Protein AF-A0A6N0HS48-F1 (afdb_monomer_lite)

Foldseek 3Di:
DDDQDPPDFFDPPPQDDVVLVVVCVVWPFPDWFWDQDLNAIEIETETPQQVVVLVVQPQAKEWEWEQEDAPDTAIDIDIDSDDDDDDWADRDRRYTYHYFHFYAPHNDPVVCSVPRDTPDTDDDPVSSLKDFRYWYWYWDQDPVGTDIATSDDDDRGPGHPTDTD

Secondary structure (DSSP, 8-state):
--------S--GGGTT-HHHHHHHHHS-EEEEEEEEETTEEEEEEEEHHHHHHHHH-SSPEEEEEEEEESSSEEEEEEEESS---S--EESSSSEEEEEEEEEES---HHHHHTT--EEEE--SHHHHH--EEEEEEEEEEETTEEEEEE-PPSSS----SEEE-

Radius of gyration: 16.37 Å; chains: 1; bounding box: 42×34×39 Å

pLDDT: mean 74.25, std 21.05, range [26.19, 96.75]

Structure (mmCIF, N/CA/C/O backbone):
data_AF-A0A6N0HS48-F1
#
_entry.id   AF-A0A6N0HS48-F1
#
loop_
_atom_site.group_PDB
_atom_site.id
_atom_site.type_symbol
_atom_site.label_atom_id
_atom_site.label_alt_id
_atom_site.label_comp_id
_atom_site.label_asym_id
_atom_site.label_entity_id
_atom_site.label_seq_id
_atom_site.pdbx_PDB_ins_code
_atom_site.Cartn_x
_atom_site.Cartn_y
_atom_site.Cartn_z
_atom_site.occupancy
_atom_site.B_iso_or_equiv
_atom_site.auth_seq_id
_atom_site.auth_comp_id
_atom_site.auth_asym_id
_atom_site.auth_atom_id
_atom_site.pdbx_PDB_model_num
ATOM 1 N N . MET A 1 1 ? -5.172 -22.698 -25.082 1.00 26.88 1 MET A N 1
ATOM 2 C CA . MET A 1 1 ? -5.187 -21.384 -25.763 1.00 26.88 1 MET A CA 1
ATOM 3 C C . MET A 1 1 ? -5.157 -20.319 -24.684 1.00 26.88 1 MET A C 1
ATOM 5 O O . MET A 1 1 ? -6.135 -20.176 -23.968 1.00 26.88 1 MET A O 1
ATOM 9 N N . ASN A 1 2 ? -3.995 -19.688 -24.505 1.00 26.19 2 ASN A N 1
ATOM 10 C CA . ASN A 1 2 ? -3.740 -18.672 -23.482 1.00 26.19 2 ASN A CA 1
ATOM 11 C C . ASN A 1 2 ? -4.296 -17.320 -23.938 1.00 26.19 2 ASN A C 1
ATOM 13 O O . ASN A 1 2 ? -3.931 -16.845 -25.011 1.00 26.19 2 ASN A O 1
ATOM 17 N N . LEU A 1 3 ? -5.144 -16.699 -23.120 1.00 30.48 3 LEU A N 1
ATOM 18 C CA . LEU A 1 3 ? -5.597 -15.322 -23.308 1.00 30.48 3 LEU A CA 1
ATOM 19 C C . LEU A 1 3 ? -4.866 -14.427 -22.303 1.00 30.48 3 LEU A C 1
ATOM 21 O O . LEU A 1 3 ? -5.285 -14.270 -21.162 1.00 30.48 3 LEU A O 1
ATOM 25 N N . TYR A 1 4 ? -3.751 -13.849 -22.751 1.00 29.62 4 TYR A N 1
ATOM 26 C CA . TYR A 1 4 ? -3.081 -12.741 -22.077 1.00 29.62 4 TYR A CA 1
ATOM 27 C C . TYR A 1 4 ? -3.858 -11.452 -22.368 1.00 29.62 4 TYR A C 1
ATOM 29 O O . TYR A 1 4 ? -3.947 -11.011 -23.516 1.00 29.62 4 TYR A O 1
ATOM 37 N N . LEU A 1 5 ? -4.436 -10.831 -21.340 1.00 37.19 5 LEU A N 1
ATOM 38 C CA . LEU A 1 5 ? -5.065 -9.518 -21.469 1.00 37.19 5 LEU A CA 1
ATOM 39 C C . LEU A 1 5 ? -3.990 -8.421 -21.490 1.00 37.19 5 LEU A C 1
ATOM 41 O O . LEU A 1 5 ? -3.590 -7.896 -20.453 1.00 37.19 5 LEU A O 1
ATOM 45 N N . HIS A 1 6 ? -3.581 -8.011 -22.692 1.00 37.38 6 HIS A N 1
ATOM 46 C CA . HIS A 1 6 ? -2.970 -6.701 -22.912 1.00 37.38 6 HIS A CA 1
ATOM 47 C C . HIS A 1 6 ? -4.003 -5.604 -22.615 1.00 37.38 6 HIS A C 1
ATOM 49 O O . HIS A 1 6 ? -4.817 -5.250 -23.467 1.00 37.38 6 HIS A O 1
ATOM 55 N N . ARG A 1 7 ? -3.975 -5.019 -21.414 1.00 36.06 7 ARG A N 1
ATOM 56 C CA . ARG A 1 7 ? -4.636 -3.730 -21.153 1.00 36.06 7 ARG A CA 1
ATOM 57 C C . ARG A 1 7 ? -3.590 -2.637 -21.052 1.00 36.06 7 ARG A C 1
ATOM 59 O O . ARG A 1 7 ? -3.073 -2.321 -19.987 1.00 36.06 7 ARG A O 1
ATOM 66 N N . GLY A 1 8 ? -3.283 -2.092 -22.225 1.00 29.05 8 GLY A N 1
ATOM 67 C CA . GLY A 1 8 ? -2.376 -0.975 -22.409 1.00 29.05 8 GLY A CA 1
ATOM 68 C C . GLY A 1 8 ? -2.749 0.251 -21.573 1.00 29.05 8 GLY A C 1
ATOM 69 O O . GLY A 1 8 ? -3.908 0.523 -21.256 1.00 29.05 8 GLY A O 1
ATOM 70 N N . TYR A 1 9 ? -1.693 0.998 -21.274 1.00 44.09 9 TYR A N 1
ATOM 71 C CA . TYR A 1 9 ? -1.590 2.230 -20.493 1.00 44.09 9 TYR A CA 1
ATOM 72 C C . TYR A 1 9 ? -2.407 3.415 -21.056 1.00 44.09 9 TYR A C 1
ATOM 74 O O . TYR A 1 9 ? -2.531 4.448 -20.412 1.00 44.09 9 TYR A O 1
ATOM 82 N N . PHE A 1 10 ? -3.043 3.253 -22.221 1.00 35.97 10 PHE A N 1
ATOM 83 C CA . PHE A 1 10 ? -3.924 4.246 -22.832 1.00 35.97 10 PHE A CA 1
ATOM 84 C C . PHE A 1 10 ? -5.278 3.611 -23.155 1.00 35.97 10 PHE A C 1
ATOM 86 O O . PHE A 1 10 ? -5.451 2.927 -24.158 1.00 35.97 10 PHE A O 1
ATOM 93 N N . SER A 1 11 ? -6.266 3.827 -22.292 1.00 33.75 11 SER A N 1
ATOM 94 C CA . SER A 1 11 ? -7.674 3.577 -22.615 1.00 33.75 11 SER A CA 1
ATOM 95 C C . SER A 1 11 ? -8.471 4.829 -22.274 1.00 33.75 11 SER A C 1
ATOM 97 O O . SER A 1 11 ? -8.990 4.976 -21.171 1.00 33.75 11 SER A O 1
ATOM 99 N N . PHE A 1 12 ? -8.568 5.734 -23.250 1.00 34.59 12 PHE A N 1
ATOM 100 C CA . PHE A 1 12 ? -9.375 6.961 -23.203 1.00 34.59 12 PHE A CA 1
ATOM 101 C C . PHE A 1 12 ? -10.900 6.709 -23.307 1.00 34.59 12 PHE A C 1
ATOM 103 O O . PHE A 1 12 ? -11.677 7.648 -23.423 1.00 34.59 12 PHE A O 1
ATOM 110 N N . GLY A 1 13 ? -11.363 5.455 -23.228 1.00 35.06 13 GLY A N 1
ATOM 111 C CA . GLY A 1 13 ? -12.763 5.075 -23.473 1.00 35.06 13 GLY A CA 1
ATOM 112 C C . GLY A 1 13 ? -13.729 5.120 -22.279 1.00 35.06 13 GLY A C 1
ATOM 113 O O . GLY A 1 13 ? -14.880 4.743 -22.445 1.00 35.06 13 GLY A O 1
ATOM 114 N N . ASN A 1 14 ? -13.312 5.544 -21.079 1.00 43.16 14 ASN A N 1
ATOM 115 C CA . ASN A 1 14 ? -14.136 5.423 -19.856 1.00 43.16 14 ASN A CA 1
ATOM 116 C C . ASN A 1 14 ? -14.539 6.764 -19.212 1.00 43.16 14 ASN A C 1
ATOM 118 O O . ASN A 1 14 ? -14.935 6.785 -18.047 1.00 43.16 14 ASN A O 1
ATOM 122 N N . LEU A 1 15 ? -14.445 7.881 -19.943 1.00 42.47 15 LEU A N 1
ATOM 123 C CA . LEU A 1 15 ? -14.692 9.231 -19.411 1.00 42.47 15 LEU A CA 1
ATOM 124 C C . LEU A 1 15 ? -16.127 9.430 -18.867 1.00 42.47 15 LEU A C 1
ATOM 126 O O . LEU A 1 15 ? -16.349 10.304 -18.037 1.00 42.47 15 LEU A O 1
ATOM 130 N N . LEU A 1 16 ? -17.086 8.600 -19.291 1.00 48.19 16 LEU A N 1
ATOM 131 C CA . LEU A 1 16 ? -18.499 8.662 -18.907 1.00 48.19 16 LEU A CA 1
ATOM 132 C C . LEU A 1 16 ? -19.044 7.262 -18.589 1.00 48.19 16 LEU A C 1
ATOM 134 O O . LEU A 1 16 ? -19.975 6.807 -19.245 1.00 48.19 16 LEU A O 1
ATOM 138 N N . ASN A 1 17 ? -18.457 6.532 -17.636 1.00 51.59 17 ASN A N 1
ATOM 139 C CA . ASN A 1 17 ? -19.016 5.238 -17.227 1.00 51.59 17 ASN A CA 1
ATOM 140 C C . ASN A 1 17 ? -19.929 5.394 -15.984 1.00 51.59 17 ASN A C 1
ATOM 142 O O . ASN A 1 17 ? -19.439 5.263 -14.857 1.00 51.59 17 ASN A O 1
ATOM 146 N N . PRO A 1 18 ? -21.244 5.678 -16.144 1.00 56.84 18 PRO A N 1
ATOM 147 C CA . PRO A 1 18 ? -22.185 5.887 -15.032 1.00 56.84 18 PRO A CA 1
ATOM 148 C C . PRO A 1 18 ? -22.288 4.672 -14.102 1.00 56.84 18 PRO A C 1
ATOM 150 O O . PRO A 1 18 ? -22.650 4.805 -12.933 1.00 56.84 18 PRO A O 1
ATOM 153 N N . LEU A 1 19 ? -21.904 3.492 -14.592 1.00 62.44 19 LEU A N 1
ATOM 154 C CA . LEU A 1 19 ? -21.922 2.247 -13.835 1.00 62.44 19 LEU A CA 1
ATOM 155 C C . LEU A 1 19 ? -20.961 2.265 -12.634 1.00 62.44 19 LEU A C 1
ATOM 157 O O . LEU A 1 19 ? -21.229 1.579 -11.653 1.00 62.44 19 LEU A O 1
ATOM 161 N N . TYR A 1 20 ? -19.888 3.069 -12.645 1.00 58.97 20 TYR A N 1
ATOM 162 C CA . TYR A 1 20 ? -18.991 3.182 -11.483 1.00 58.97 20 TYR A CA 1
ATOM 163 C C . TYR A 1 20 ? -19.613 3.977 -10.333 1.00 58.97 20 TYR A C 1
ATOM 165 O O . TYR A 1 20 ? -19.515 3.564 -9.180 1.00 58.97 20 TYR A O 1
ATOM 173 N N . GLY A 1 21 ? -20.261 5.109 -10.633 1.00 61.44 21 GLY A N 1
ATOM 174 C CA . GLY A 1 21 ? -20.958 5.893 -9.609 1.00 61.44 21 GLY A CA 1
ATOM 175 C C . GLY A 1 21 ? -22.026 5.049 -8.915 1.00 61.44 21 GLY A C 1
ATOM 176 O O . GLY A 1 21 ? -22.166 5.102 -7.696 1.00 61.44 21 GLY A O 1
ATOM 177 N N . ILE A 1 22 ? -22.694 4.190 -9.689 1.00 67.75 22 ILE A N 1
ATOM 178 C CA . ILE A 1 22 ? -23.650 3.206 -9.184 1.00 67.75 22 ILE A CA 1
ATOM 179 C C . ILE A 1 22 ? -22.942 2.116 -8.361 1.00 67.75 22 ILE A C 1
ATOM 181 O O . ILE A 1 22 ? -23.388 1.830 -7.257 1.00 67.75 22 ILE A O 1
ATOM 185 N N . ASP A 1 23 ? -21.824 1.540 -8.816 1.00 70.75 23 ASP A N 1
ATOM 186 C CA . ASP A 1 23 ? -21.084 0.516 -8.051 1.00 70.75 23 ASP A CA 1
ATOM 187 C C . ASP A 1 23 ? -20.567 1.056 -6.710 1.00 70.75 23 ASP A C 1
ATOM 189 O O . ASP A 1 23 ? -20.718 0.384 -5.694 1.00 70.75 23 ASP A O 1
ATOM 193 N N . LYS A 1 24 ? -20.029 2.283 -6.668 1.00 68.75 24 LYS A N 1
ATOM 194 C CA . LYS A 1 24 ? -19.562 2.917 -5.421 1.00 68.75 24 LYS A CA 1
ATOM 195 C C . LYS A 1 24 ? -20.721 3.306 -4.500 1.00 68.75 24 LYS A C 1
ATOM 197 O O . LYS A 1 24 ? -20.572 3.250 -3.281 1.00 68.75 24 LYS A O 1
ATOM 202 N N . LEU A 1 25 ? -21.884 3.640 -5.063 1.00 72.25 25 LEU A N 1
ATOM 203 C CA . LEU A 1 25 ? -23.115 3.842 -4.296 1.00 72.25 25 LEU A CA 1
ATOM 204 C C . LEU A 1 25 ? -23.633 2.524 -3.696 1.00 72.25 25 LEU A C 1
ATOM 206 O O . LEU A 1 25 ? -24.044 2.493 -2.539 1.00 72.25 25 LEU A O 1
ATOM 210 N N . LEU A 1 26 ? -23.588 1.429 -4.459 1.00 77.31 26 LEU A N 1
ATOM 211 C CA . LEU A 1 26 ? -24.012 0.099 -4.011 1.00 77.31 26 LEU A CA 1
ATOM 212 C C . LEU A 1 26 ? -23.007 -0.536 -3.035 1.00 77.31 26 LEU A C 1
ATOM 214 O O . LEU A 1 26 ? -23.398 -1.268 -2.124 1.00 77.31 26 LEU A O 1
ATOM 218 N N . ASN A 1 27 ? -21.717 -0.241 -3.198 1.00 79.31 27 ASN A N 1
ATOM 219 C CA . ASN A 1 27 ? -20.608 -0.820 -2.442 1.00 79.31 27 ASN A CA 1
ATOM 220 C C . ASN A 1 27 ? -19.710 0.280 -1.849 1.00 79.31 27 ASN A C 1
ATOM 222 O O . ASN A 1 27 ? -18.559 0.427 -2.262 1.00 79.31 27 ASN A O 1
ATOM 226 N N . PRO A 1 28 ? -20.207 1.053 -0.867 1.00 84.31 28 PRO A N 1
ATOM 227 C CA . PRO A 1 28 ? -19.410 2.097 -0.239 1.00 84.31 28 PRO A CA 1
ATOM 228 C C . PRO A 1 28 ? -18.268 1.506 0.598 1.00 84.31 28 PRO A C 1
ATOM 230 O O . PRO A 1 28 ? -18.371 0.392 1.130 1.00 84.31 28 PRO A O 1
ATOM 233 N N . ASN A 1 29 ? -17.210 2.298 0.782 1.00 83.25 29 ASN A N 1
ATOM 234 C CA . ASN A 1 29 ? -16.188 2.039 1.792 1.00 83.25 29 ASN A CA 1
ATOM 235 C C . ASN A 1 29 ? -16.842 2.176 3.172 1.00 83.25 29 ASN A C 1
ATOM 237 O O . ASN A 1 29 ? -17.216 3.271 3.589 1.00 83.25 29 ASN A O 1
ATOM 241 N N . ARG A 1 30 ? -17.061 1.048 3.852 1.00 89.88 30 ARG A N 1
ATOM 242 C CA . ARG A 1 30 ? -17.767 1.006 5.146 1.00 89.88 30 ARG A CA 1
ATOM 243 C C . ARG A 1 30 ? -16.809 1.024 6.323 1.00 89.88 30 ARG A C 1
ATOM 245 O O . ARG A 1 30 ? -17.188 1.439 7.414 1.00 89.88 30 ARG A O 1
ATOM 252 N N . TYR A 1 31 ? -15.590 0.563 6.090 1.00 93.94 31 TYR A N 1
ATOM 253 C CA . TYR A 1 31 ? -14.579 0.384 7.109 1.00 93.94 31 TYR A CA 1
ATOM 254 C C . TYR A 1 31 ? -13.396 1.295 6.823 1.00 93.94 31 TYR A C 1
ATOM 256 O O . TYR A 1 31 ? -13.088 1.588 5.665 1.00 93.94 31 TYR A O 1
ATOM 264 N N . ARG A 1 32 ? -12.760 1.759 7.898 1.00 95.31 32 ARG A N 1
ATOM 265 C CA . ARG A 1 32 ? -11.620 2.666 7.838 1.00 95.31 32 ARG A CA 1
ATOM 266 C C . ARG A 1 32 ? -10.655 2.410 8.981 1.00 95.31 32 ARG A C 1
ATOM 268 O O . ARG A 1 32 ? -11.079 2.104 10.094 1.00 95.31 32 ARG A O 1
ATOM 275 N N . ALA A 1 33 ? -9.380 2.623 8.715 1.00 96.25 33 ALA A N 1
ATOM 276 C CA . ALA A 1 33 ? -8.314 2.635 9.697 1.00 96.25 33 ALA A CA 1
ATOM 277 C C . ALA A 1 33 ? -7.295 3.714 9.328 1.00 96.25 33 ALA A C 1
ATOM 279 O O . ALA A 1 33 ? -7.184 4.118 8.172 1.00 96.25 33 ALA A O 1
ATOM 280 N N . ARG A 1 34 ? -6.539 4.176 10.320 1.00 96.62 34 ARG A N 1
ATOM 281 C CA . ARG A 1 34 ? -5.404 5.070 10.110 1.00 96.62 34 ARG A CA 1
ATOM 282 C C . ARG A 1 34 ? -4.213 4.513 10.862 1.00 96.62 34 ARG A C 1
ATOM 284 O O . ARG A 1 34 ? -4.311 4.279 12.064 1.00 96.62 34 ARG A O 1
ATOM 291 N N . ILE A 1 35 ? -3.100 4.341 10.160 1.00 96.75 35 ILE A N 1
ATOM 292 C CA . ILE A 1 35 ? -1.835 3.897 10.750 1.00 96.75 35 ILE A CA 1
ATOM 293 C C . ILE A 1 35 ? -0.726 4.911 10.470 1.00 96.75 35 ILE A C 1
ATOM 295 O O . ILE A 1 35 ? -0.877 5.791 9.621 1.00 96.75 35 ILE A O 1
ATOM 299 N N . VAL A 1 36 ? 0.401 4.772 11.167 1.00 96.12 36 VAL A N 1
ATOM 300 C CA . VAL A 1 36 ? 1.617 5.542 10.889 1.00 96.12 36 VAL A CA 1
ATOM 301 C C . VAL A 1 36 ? 2.593 4.661 10.119 1.00 96.12 36 VAL A C 1
ATOM 303 O O . VAL A 1 36 ? 3.154 3.721 10.670 1.00 96.12 36 VAL A O 1
ATOM 306 N N . LEU A 1 37 ? 2.822 4.988 8.851 1.00 91.44 37 LEU A N 1
ATOM 307 C CA . LEU A 1 37 ? 3.775 4.319 7.973 1.00 91.44 37 LEU A CA 1
ATOM 308 C C . LEU A 1 37 ? 4.905 5.297 7.639 1.00 91.44 37 LEU A C 1
ATOM 310 O O . LEU A 1 37 ? 4.653 6.397 7.148 1.00 91.44 37 LEU A O 1
ATOM 314 N N . ARG A 1 38 ? 6.158 4.916 7.928 1.00 90.12 38 ARG A N 1
ATOM 315 C CA . ARG A 1 38 ? 7.347 5.772 7.717 1.00 90.12 38 ARG A CA 1
ATOM 316 C C . ARG A 1 38 ? 7.166 7.182 8.313 1.00 90.12 38 ARG A C 1
ATOM 318 O O . ARG A 1 38 ? 7.374 8.197 7.652 1.00 90.12 38 ARG A O 1
ATOM 325 N N . GLY A 1 39 ? 6.685 7.240 9.558 1.00 91.31 39 GLY A N 1
ATOM 326 C CA . GLY A 1 39 ? 6.458 8.492 10.295 1.00 91.31 39 GLY A CA 1
ATOM 327 C C . GLY A 1 39 ? 5.291 9.348 9.787 1.00 91.31 39 GLY A C 1
ATOM 328 O O . GLY A 1 39 ? 5.217 10.525 10.124 1.00 91.31 39 GLY A O 1
ATOM 329 N N . SER A 1 40 ? 4.398 8.787 8.964 1.00 88.94 40 SER A N 1
ATOM 330 C CA . SER A 1 40 ? 3.373 9.547 8.241 1.00 88.94 40 SER A CA 1
ATOM 331 C C . SER A 1 40 ? 2.014 8.849 8.265 1.00 88.94 40 SER A C 1
ATOM 333 O O . SER A 1 40 ? 1.982 7.619 8.249 1.00 88.94 40 SER A O 1
ATOM 335 N N . PRO A 1 41 ? 0.890 9.586 8.304 1.00 92.75 41 PRO A N 1
ATOM 336 C CA . PRO A 1 41 ? -0.426 8.966 8.333 1.00 92.75 41 PRO A CA 1
ATOM 337 C C . PRO A 1 41 ? -0.760 8.311 6.988 1.00 92.75 41 PRO A C 1
ATOM 339 O O . PRO A 1 41 ? -0.650 8.941 5.937 1.00 92.75 41 PRO A O 1
ATOM 342 N N . LEU A 1 42 ? -1.221 7.064 7.049 1.00 92.25 42 LEU A N 1
ATOM 343 C CA . LEU A 1 42 ? -1.831 6.344 5.938 1.00 92.25 42 LEU A CA 1
ATOM 344 C C . LEU A 1 42 ? -3.304 6.089 6.268 1.00 92.25 42 LEU A C 1
ATOM 346 O O . LEU A 1 42 ? -3.609 5.380 7.229 1.00 92.25 42 LEU A O 1
ATOM 350 N N . ASP A 1 43 ? -4.197 6.662 5.461 1.00 91.50 43 ASP A N 1
ATOM 351 C CA . ASP A 1 43 ? -5.638 6.420 5.523 1.00 91.50 43 ASP A CA 1
ATOM 352 C C . ASP A 1 43 ? -6.003 5.163 4.739 1.00 91.50 43 ASP A C 1
ATOM 354 O O . ASP A 1 43 ? -5.740 5.069 3.544 1.00 91.50 43 ASP A O 1
ATOM 358 N N . ILE A 1 44 ? -6.628 4.196 5.395 1.00 93.00 44 ILE A N 1
ATOM 359 C CA . ILE A 1 44 ? -6.991 2.920 4.785 1.00 93.00 44 ILE A CA 1
ATOM 360 C C . ILE A 1 44 ? -8.501 2.782 4.842 1.00 93.00 44 ILE A C 1
ATOM 362 O O . ILE A 1 44 ? -9.091 2.886 5.913 1.00 93.00 44 ILE A O 1
ATOM 366 N N . GLU A 1 45 ? -9.124 2.532 3.700 1.00 91.38 45 GLU A N 1
ATOM 367 C CA . GLU A 1 45 ? -10.564 2.347 3.573 1.00 91.38 45 GLU A CA 1
ATOM 368 C C . GLU A 1 45 ? -10.865 1.066 2.803 1.00 91.38 45 GLU A C 1
ATOM 370 O O . GLU A 1 45 ? -10.149 0.719 1.864 1.00 91.38 45 GLU A O 1
ATOM 375 N N . TRP A 1 46 ? -11.932 0.362 3.177 1.00 90.69 46 TRP A N 1
ATOM 376 C CA . TRP A 1 46 ? -12.346 -0.820 2.430 1.00 90.69 46 TRP A CA 1
ATOM 377 C C . TRP A 1 46 ? -13.850 -1.069 2.433 1.00 90.69 46 TRP A C 1
ATOM 379 O O . TRP A 1 46 ? -14.608 -0.620 3.306 1.00 90.69 46 TRP A O 1
ATOM 389 N N . THR A 1 47 ? -14.303 -1.780 1.402 1.00 89.94 47 THR A N 1
ATOM 390 C CA . THR A 1 47 ? -15.718 -2.116 1.232 1.00 89.94 47 THR A CA 1
ATOM 391 C C . THR A 1 47 ? -16.135 -3.255 2.157 1.00 89.94 47 THR A C 1
ATOM 393 O O . THR A 1 47 ? -15.336 -4.091 2.583 1.00 89.94 47 THR A O 1
ATOM 396 N N . GLY A 1 48 ? -17.440 -3.359 2.423 1.00 90.69 48 GLY A N 1
ATOM 397 C CA . GLY A 1 48 ? -17.967 -4.501 3.177 1.00 90.69 48 GLY A CA 1
ATOM 398 C C . GLY A 1 48 ? -17.833 -5.845 2.456 1.00 90.69 48 GLY A C 1
ATOM 399 O O . GLY A 1 48 ? -17.953 -6.884 3.092 1.00 90.69 48 GLY A O 1
ATOM 400 N N . ARG A 1 49 ? -17.586 -5.861 1.140 1.00 88.44 49 ARG A N 1
ATOM 401 C CA . ARG A 1 49 ? -17.272 -7.105 0.420 1.00 88.44 49 ARG A CA 1
ATOM 402 C C . ARG A 1 49 ? -15.851 -7.562 0.724 1.00 88.44 49 ARG A C 1
ATOM 404 O O . ARG A 1 49 ? -15.670 -8.737 1.015 1.00 88.44 49 ARG A O 1
ATOM 411 N N . ALA A 1 50 ? -14.894 -6.635 0.726 1.00 88.81 50 ALA A N 1
ATOM 412 C CA . ALA A 1 50 ? -13.517 -6.931 1.100 1.00 88.81 50 ALA A CA 1
ATOM 413 C C . ALA A 1 50 ? -13.430 -7.458 2.540 1.00 88.81 50 ALA A C 1
ATOM 415 O O . ALA A 1 50 ? -12.803 -8.487 2.766 1.00 88.81 50 ALA A O 1
ATOM 416 N N . GLU A 1 51 ? -14.142 -6.830 3.483 1.00 92.25 51 GLU A N 1
ATOM 417 C CA . GLU A 1 51 ? -14.202 -7.295 4.880 1.00 92.25 51 GLU A CA 1
ATOM 418 C C . GLU A 1 51 ? -14.684 -8.749 4.994 1.00 92.25 51 GLU A C 1
ATOM 420 O O . GLU A 1 51 ? -14.079 -9.570 5.683 1.00 92.25 51 GLU A O 1
ATOM 425 N N . ARG A 1 52 ? -15.762 -9.102 4.283 1.00 91.31 52 ARG A N 1
ATOM 426 C CA . ARG A 1 52 ? -16.306 -10.467 4.318 1.00 91.31 52 ARG A CA 1
ATOM 427 C C . ARG A 1 52 ? -15.309 -11.504 3.822 1.00 91.31 52 ARG A C 1
ATOM 429 O O . ARG A 1 52 ? -15.260 -12.584 4.384 1.00 91.31 52 ARG A O 1
ATOM 436 N N . ILE A 1 53 ? -14.523 -11.195 2.795 1.00 90.12 53 ILE A N 1
ATOM 437 C CA . ILE A 1 53 ? -13.526 -12.151 2.309 1.00 90.12 53 ILE A CA 1
ATOM 438 C C . ILE A 1 53 ? -12.335 -12.218 3.259 1.00 90.12 53 ILE A C 1
ATOM 440 O O . ILE A 1 53 ? -11.936 -13.314 3.632 1.00 90.12 53 ILE A O 1
ATOM 444 N N . MET A 1 54 ? -11.824 -11.079 3.736 1.00 89.62 54 MET A N 1
ATOM 445 C CA . MET A 1 54 ? -10.710 -11.052 4.694 1.00 89.62 54 MET A CA 1
ATOM 446 C C . MET A 1 54 ? -11.031 -11.793 6.003 1.00 89.62 54 MET A C 1
ATOM 448 O O . MET A 1 54 ? -10.142 -12.369 6.618 1.00 89.62 54 MET A O 1
ATOM 452 N N . THR A 1 55 ? -12.300 -11.826 6.420 1.00 91.44 55 THR A N 1
ATOM 453 C CA . THR A 1 55 ? -12.742 -12.595 7.599 1.00 91.44 55 THR A CA 1
ATOM 454 C C . THR A 1 55 ? -12.864 -14.099 7.354 1.00 91.44 55 THR A C 1
ATOM 456 O O . THR A 1 55 ? -12.852 -14.855 8.322 1.00 91.44 55 THR A O 1
ATOM 459 N N . THR A 1 56 ? -12.955 -14.537 6.094 1.00 89.94 56 THR A N 1
ATOM 460 C CA . THR A 1 56 ? -12.968 -15.963 5.714 1.00 89.94 56 THR A CA 1
ATOM 461 C C . THR A 1 56 ? -11.580 -16.548 5.463 1.00 89.94 56 THR A C 1
ATOM 463 O O . THR A 1 56 ? -11.475 -17.753 5.267 1.00 89.94 56 THR A O 1
ATOM 466 N N . LEU A 1 57 ? -10.530 -15.721 5.443 1.00 88.06 57 LEU A N 1
ATOM 467 C CA . LEU A 1 57 ? -9.158 -16.195 5.274 1.00 88.06 57 LEU A CA 1
ATOM 468 C C . LEU A 1 57 ? -8.640 -16.809 6.579 1.00 88.06 57 LEU A C 1
ATOM 470 O O . LEU A 1 57 ? -8.820 -16.237 7.655 1.00 88.06 57 LEU A O 1
ATOM 474 N N . ASP A 1 58 ? -7.941 -17.938 6.464 1.00 88.00 58 ASP A N 1
ATOM 475 C CA . ASP A 1 58 ? -7.311 -18.618 7.605 1.00 88.00 58 ASP A CA 1
ATOM 476 C C . ASP A 1 58 ? -6.101 -17.849 8.156 1.00 88.00 58 ASP A C 1
ATOM 478 O O . ASP A 1 58 ? -5.718 -18.017 9.314 1.00 88.00 58 ASP A O 1
ATOM 482 N N . GLN A 1 59 ? -5.484 -17.007 7.322 1.00 88.19 59 GLN A N 1
ATOM 483 C CA . GLN A 1 59 ? -4.328 -16.189 7.671 1.00 88.19 59 GLN A CA 1
ATOM 484 C C . GLN A 1 59 ? -4.587 -14.718 7.335 1.00 88.19 59 GLN A C 1
ATOM 486 O O . GLN A 1 59 ? -5.284 -14.429 6.356 1.00 88.19 59 GLN A O 1
ATOM 491 N N . PRO A 1 60 ? -4.013 -13.776 8.109 1.00 91.25 60 PRO A N 1
ATOM 492 C CA . PRO A 1 60 ? -4.105 -12.361 7.787 1.00 91.25 60 PRO A CA 1
ATOM 493 C C . PRO A 1 60 ? -3.530 -12.057 6.400 1.00 91.25 60 PRO A C 1
ATOM 495 O O . PRO A 1 60 ? -2.434 -12.498 6.058 1.00 91.25 60 PRO A O 1
ATOM 498 N N . LEU A 1 61 ? -4.256 -11.264 5.617 1.00 93.06 61 LEU A N 1
ATOM 499 C CA . LEU A 1 61 ? -3.834 -10.835 4.286 1.00 93.06 61 LEU A CA 1
ATOM 500 C C . LEU A 1 61 ? -2.708 -9.797 4.394 1.00 93.06 61 LEU A C 1
ATOM 502 O O . LEU A 1 61 ? -2.797 -8.872 5.198 1.00 93.06 61 LEU A O 1
ATOM 506 N N . VAL A 1 62 ? -1.683 -9.877 3.549 1.00 94.06 62 VAL A N 1
ATOM 507 C CA . VAL A 1 62 ? -0.712 -8.783 3.404 1.00 94.06 62 VAL A CA 1
ATOM 508 C C . VAL A 1 62 ? -1.039 -7.985 2.152 1.00 94.06 62 VAL A C 1
ATOM 510 O O . VAL A 1 62 ? -1.060 -8.524 1.046 1.00 94.06 62 VAL A O 1
ATOM 513 N N . VAL A 1 63 ? -1.271 -6.685 2.323 1.00 93.06 63 VAL A N 1
ATOM 514 C CA . VAL A 1 63 ? -1.493 -5.742 1.223 1.00 93.06 63 VAL A CA 1
ATOM 515 C C . VAL A 1 63 ? -0.205 -4.960 0.981 1.00 93.06 63 VAL A C 1
ATOM 517 O O . VAL A 1 63 ? 0.128 -4.010 1.694 1.00 93.06 63 VAL A O 1
ATOM 520 N N . GLU A 1 64 ? 0.556 -5.381 -0.022 1.00 91.69 64 GLU A N 1
ATOM 521 C CA . GLU A 1 64 ? 1.819 -4.756 -0.395 1.00 91.69 64 GLU A CA 1
ATOM 522 C C . GLU A 1 64 ? 1.577 -3.632 -1.401 1.00 91.69 64 GLU A C 1
ATOM 524 O O . GLU A 1 64 ? 1.126 -3.868 -2.515 1.00 91.69 64 GLU A O 1
ATOM 529 N N . MET A 1 65 ? 1.928 -2.404 -1.035 1.00 91.44 65 MET A N 1
ATOM 530 C CA . MET A 1 65 ? 1.976 -1.255 -1.934 1.00 91.44 65 MET A CA 1
ATOM 531 C C . MET A 1 65 ? 3.398 -1.089 -2.464 1.00 91.44 65 MET A C 1
ATOM 533 O O . MET A 1 65 ? 4.314 -0.766 -1.704 1.00 91.44 65 MET A O 1
ATOM 537 N N . GLN A 1 66 ? 3.588 -1.242 -3.769 1.00 88.88 66 GLN A N 1
ATOM 538 C CA . GLN A 1 66 ? 4.880 -1.008 -4.399 1.00 88.88 66 GLN A CA 1
ATOM 539 C C . GLN A 1 66 ? 4.899 0.298 -5.183 1.00 88.88 66 GLN A C 1
ATOM 541 O O . GLN A 1 66 ? 4.014 0.572 -5.996 1.00 88.88 66 GLN A O 1
ATOM 546 N N . LEU A 1 67 ? 5.951 1.090 -4.981 1.00 88.56 67 LEU A N 1
ATOM 547 C CA . LEU A 1 67 ? 6.314 2.165 -5.897 1.00 88.56 67 LEU A CA 1
ATOM 548 C C . LEU A 1 67 ? 7.423 1.648 -6.813 1.00 88.56 67 LEU A C 1
ATOM 550 O O . LEU A 1 67 ? 8.590 1.606 -6.439 1.00 88.56 67 LEU A O 1
ATOM 554 N N . TYR A 1 68 ? 7.027 1.202 -7.994 1.00 85.94 68 TYR A N 1
ATOM 555 C CA . TYR A 1 68 ? 7.848 0.463 -8.936 1.00 85.94 68 TYR A CA 1
ATOM 556 C C . TYR A 1 68 ? 8.553 1.417 -9.910 1.00 85.94 68 TYR A C 1
ATOM 558 O O . TYR A 1 68 ? 7.944 1.983 -10.824 1.00 85.94 68 TYR A O 1
ATOM 566 N N . PHE A 1 69 ? 9.852 1.617 -9.699 1.00 85.38 69 PHE A N 1
ATOM 567 C CA . PHE A 1 69 ? 10.731 2.444 -10.517 1.00 85.38 69 PHE A CA 1
ATOM 568 C C . PHE A 1 69 ? 11.265 1.637 -11.692 1.00 85.38 69 PHE A C 1
ATOM 570 O O . PHE A 1 69 ? 12.211 0.858 -11.572 1.00 85.38 69 PHE A O 1
ATOM 577 N N . SER A 1 70 ? 10.650 1.874 -12.841 1.00 80.44 70 SER A N 1
ATOM 578 C CA . SER A 1 70 ? 11.116 1.383 -14.132 1.00 80.44 70 SER A CA 1
ATOM 579 C C . SER A 1 70 ? 11.412 2.568 -15.060 1.00 80.44 70 SER A C 1
ATOM 581 O O . SER A 1 70 ? 11.671 3.667 -14.571 1.00 80.44 70 SER A O 1
ATOM 583 N N . CYS A 1 71 ? 11.308 2.402 -16.384 1.00 81.19 71 CYS A N 1
ATOM 584 C CA . CYS A 1 71 ? 11.330 3.523 -17.339 1.00 81.19 71 CYS A CA 1
ATOM 585 C C . CYS A 1 71 ? 10.320 4.624 -16.997 1.00 81.19 71 CYS A C 1
ATOM 587 O O . CYS A 1 71 ? 10.542 5.798 -17.279 1.00 81.19 71 CYS A O 1
ATOM 589 N N . VAL A 1 72 ? 9.212 4.229 -16.373 1.00 80.44 72 VAL A N 1
ATOM 590 C CA . VAL A 1 72 ? 8.233 5.129 -15.773 1.00 80.44 72 VAL A CA 1
ATOM 591 C C . VAL A 1 72 ? 7.938 4.629 -14.363 1.00 80.44 72 VAL A C 1
ATOM 593 O O . VAL A 1 72 ? 7.953 3.420 -14.101 1.00 80.44 72 VAL A O 1
ATOM 596 N N . VAL A 1 73 ? 7.673 5.554 -13.444 1.00 82.38 73 VAL A N 1
ATOM 597 C CA . VAL A 1 73 ? 7.225 5.209 -12.095 1.00 82.38 73 VAL A CA 1
ATOM 598 C C . VAL A 1 73 ? 5.808 4.656 -12.178 1.00 82.38 73 VAL A C 1
ATOM 600 O O . VAL A 1 73 ? 4.890 5.338 -12.631 1.00 82.38 73 VAL A O 1
ATOM 603 N N . LYS A 1 74 ? 5.634 3.422 -11.717 1.00 82.69 74 LYS A N 1
ATOM 604 C CA . LYS A 1 74 ? 4.332 2.779 -11.576 1.00 82.69 74 LYS A CA 1
ATOM 605 C C . LYS A 1 74 ? 4.036 2.598 -10.105 1.00 82.69 74 LYS A C 1
ATOM 607 O O . LYS A 1 74 ? 4.916 2.311 -9.303 1.00 82.69 74 LYS A O 1
ATOM 612 N N . LYS A 1 75 ? 2.780 2.747 -9.740 1.00 82.25 75 LYS A N 1
ATOM 613 C CA . LYS A 1 75 ? 2.296 2.253 -8.459 1.00 82.25 75 LYS A CA 1
ATOM 614 C C . LYS A 1 75 ? 1.808 0.823 -8.717 1.00 82.25 75 LYS A C 1
ATOM 616 O O . LYS A 1 75 ? 1.307 0.569 -9.810 1.00 82.25 75 LYS A O 1
ATOM 621 N N . LEU A 1 76 ? 1.916 -0.086 -7.753 1.00 83.69 76 LEU A N 1
ATOM 622 C CA . LEU A 1 76 ? 1.352 -1.444 -7.795 1.00 83.69 76 LEU A CA 1
ATOM 623 C C . LEU A 1 76 ? 0.806 -1.816 -6.414 1.00 83.69 76 LEU A C 1
ATOM 625 O O . LEU A 1 76 ? 1.287 -1.304 -5.402 1.00 83.69 76 LEU A O 1
ATOM 629 N N . VAL A 1 77 ? -0.207 -2.681 -6.368 1.00 85.88 77 VAL A N 1
ATOM 630 C CA . VAL A 1 77 ? -0.639 -3.313 -5.117 1.00 85.88 77 VAL A CA 1
ATOM 631 C C . VAL A 1 77 ? -0.752 -4.811 -5.325 1.00 85.88 77 VAL A C 1
ATOM 633 O O . VAL A 1 77 ? -1.438 -5.248 -6.248 1.00 85.88 77 VAL A O 1
ATOM 636 N N . HIS A 1 78 ? -0.093 -5.566 -4.453 1.00 85.88 78 HIS A N 1
ATOM 637 C CA . HIS A 1 78 ? -0.115 -7.021 -4.419 1.00 85.88 78 HIS A CA 1
ATOM 638 C C . HIS A 1 78 ? -0.789 -7.502 -3.135 1.00 85.88 78 HIS A C 1
ATOM 640 O O . HIS A 1 78 ? -0.733 -6.842 -2.095 1.00 85.88 78 HIS A O 1
ATOM 646 N N . PHE A 1 79 ? -1.444 -8.654 -3.225 1.00 87.31 79 PHE A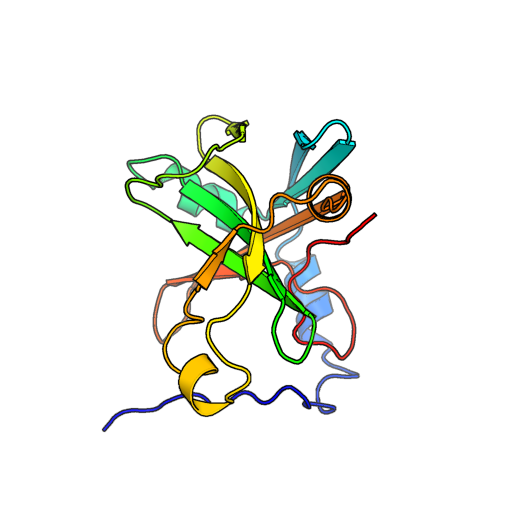 N 1
ATOM 647 C CA . PHE A 1 79 ? -2.160 -9.278 -2.120 1.00 87.31 79 PHE A CA 1
ATOM 648 C C . PHE A 1 79 ? -1.547 -10.647 -1.856 1.00 87.31 79 PHE A C 1
ATOM 650 O O . PHE A 1 79 ? -1.609 -11.522 -2.719 1.00 87.31 79 PHE A O 1
ATOM 657 N N . HIS A 1 80 ? -0.974 -10.834 -0.670 1.00 88.19 80 HIS A N 1
ATOM 658 C CA . HIS A 1 80 ? -0.291 -12.071 -0.293 1.00 88.19 80 HIS A CA 1
ATOM 659 C C . HIS A 1 80 ? -1.063 -12.782 0.815 1.00 88.19 80 HIS A C 1
ATOM 661 O O . HIS A 1 80 ? -1.405 -12.172 1.826 1.00 88.19 80 HIS A O 1
ATOM 667 N N . GLN A 1 81 ? -1.333 -14.072 0.618 1.00 86.12 81 GLN A N 1
ATOM 668 C CA . GLN A 1 81 ? -2.028 -14.945 1.582 1.00 86.12 81 GLN A CA 1
ATOM 669 C C . GLN A 1 81 ? -1.081 -15.946 2.266 1.00 86.12 81 GLN A C 1
ATOM 671 O O . GLN A 1 81 ? -1.519 -16.825 3.002 1.00 86.12 81 GLN A O 1
ATOM 676 N N . HIS A 1 82 ? 0.216 -15.841 1.987 1.00 82.69 82 HIS A N 1
ATOM 677 C CA . HIS A 1 82 ? 1.259 -16.728 2.490 1.00 82.69 82 HIS A CA 1
ATOM 678 C C . HIS A 1 82 ? 2.365 -15.912 3.161 1.00 82.69 82 HIS A C 1
ATOM 680 O O . HIS A 1 82 ? 2.257 -14.690 3.285 1.00 82.69 82 HIS A O 1
ATOM 686 N N . ALA A 1 83 ? 3.427 -16.599 3.592 1.00 80.56 83 ALA A N 1
ATOM 687 C CA . ALA A 1 83 ? 4.607 -15.968 4.165 1.00 80.56 83 ALA A CA 1
ATOM 688 C C . ALA A 1 83 ? 5.096 -14.807 3.283 1.00 80.56 83 ALA A C 1
ATOM 690 O O . ALA A 1 83 ? 5.219 -14.939 2.065 1.00 80.56 83 ALA A O 1
ATOM 691 N N . PHE A 1 84 ? 5.336 -13.667 3.925 1.00 90.50 84 PHE A N 1
ATOM 692 C CA . PHE A 1 84 ? 5.792 -12.442 3.292 1.00 90.50 84 PHE A CA 1
ATOM 693 C C . PHE A 1 84 ? 7.047 -11.963 4.018 1.00 90.50 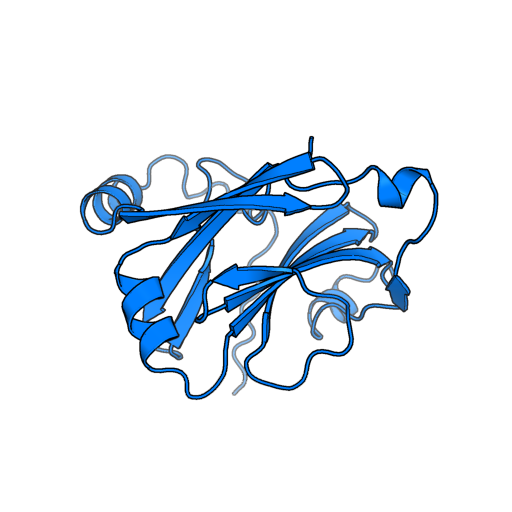84 PHE A C 1
ATOM 695 O O . PHE A 1 84 ? 7.008 -11.682 5.216 1.00 90.50 84 PHE A O 1
ATOM 702 N N . ASP A 1 85 ? 8.154 -11.871 3.286 1.00 90.56 85 ASP A N 1
ATOM 703 C CA . ASP A 1 85 ? 9.497 -11.743 3.868 1.00 90.56 85 ASP A CA 1
ATOM 704 C C . ASP A 1 85 ? 9.919 -10.295 4.170 1.00 90.56 85 ASP A C 1
ATOM 706 O O . ASP A 1 85 ? 11.068 -10.034 4.533 1.00 90.56 85 ASP A O 1
ATOM 710 N N . HIS A 1 86 ? 9.007 -9.328 4.033 1.00 91.06 86 HIS A N 1
ATOM 711 C CA . HIS A 1 86 ? 9.294 -7.919 4.298 1.00 91.06 86 HIS A CA 1
ATOM 712 C C . HIS A 1 86 ? 8.532 -7.388 5.517 1.00 91.06 86 HIS A C 1
ATOM 714 O O . HIS A 1 86 ? 7.465 -7.900 5.864 1.00 91.06 86 HIS A O 1
ATOM 720 N N . PRO A 1 87 ? 9.037 -6.319 6.164 1.00 92.62 87 PRO A N 1
ATOM 721 C CA . PRO A 1 87 ? 8.349 -5.698 7.286 1.00 92.62 87 PRO A CA 1
ATOM 722 C C . PRO A 1 87 ? 6.931 -5.257 6.915 1.00 92.62 87 PRO A C 1
ATOM 724 O O . PRO A 1 87 ? 6.721 -4.541 5.932 1.00 92.62 87 PRO A O 1
ATOM 727 N N . THR A 1 88 ? 5.968 -5.649 7.746 1.00 95.56 88 THR A N 1
ATOM 728 C CA . THR A 1 88 ? 4.566 -5.246 7.626 1.00 95.56 88 THR A CA 1
ATOM 729 C C . THR A 1 88 ? 4.137 -4.438 8.843 1.00 95.56 88 THR A C 1
ATOM 731 O O . THR A 1 88 ? 4.729 -4.527 9.920 1.00 95.56 88 THR A O 1
ATOM 734 N N . LEU A 1 89 ? 3.090 -3.636 8.673 1.00 96.00 89 LEU A N 1
ATOM 735 C CA . LEU A 1 89 ? 2.385 -2.976 9.763 1.00 96.00 89 LEU A CA 1
ATOM 736 C C . LEU A 1 89 ? 0.966 -3.525 9.833 1.00 96.00 89 LEU A C 1
ATOM 738 O O . LEU A 1 89 ? 0.221 -3.447 8.856 1.00 96.00 89 LEU A O 1
ATOM 742 N N . ALA A 1 90 ? 0.596 -4.078 10.986 1.00 96.62 90 ALA A N 1
ATOM 743 C CA . ALA A 1 90 ? -0.760 -4.551 11.221 1.00 96.62 90 ALA A CA 1
ATOM 744 C C . ALA A 1 90 ? -1.745 -3.376 11.149 1.00 96.62 90 ALA A C 1
ATOM 746 O O . ALA A 1 90 ? -1.543 -2.343 11.790 1.00 96.62 90 ALA A O 1
ATOM 747 N N . VAL A 1 91 ? -2.811 -3.545 10.367 1.00 96.06 91 VAL A N 1
ATOM 748 C CA . VAL A 1 91 ? -3.934 -2.598 10.337 1.00 96.06 91 VAL A CA 1
ATOM 749 C C . VAL A 1 91 ? -5.004 -3.053 11.317 1.00 96.06 91 VAL A C 1
ATOM 751 O O . VAL A 1 91 ? -5.559 -2.248 12.062 1.00 96.06 91 VAL A O 1
ATOM 754 N N . ASN A 1 92 ? -5.266 -4.359 11.329 1.00 94.44 92 ASN A N 1
ATOM 755 C CA . ASN A 1 92 ? -6.107 -5.060 12.287 1.00 94.44 92 ASN A CA 1
ATOM 756 C C . ASN A 1 92 ? -5.716 -6.553 12.304 1.00 94.44 92 ASN A C 1
ATOM 758 O O . ASN A 1 92 ? -4.697 -6.943 11.740 1.00 94.44 92 ASN A O 1
ATOM 762 N N . GLU A 1 93 ? -6.535 -7.397 12.931 1.00 93.12 93 GLU A N 1
ATOM 763 C CA . GLU A 1 93 ? -6.314 -8.850 13.003 1.00 93.12 93 GLU A CA 1
ATOM 764 C C . GLU A 1 93 ? -6.445 -9.573 11.649 1.00 93.12 93 GLU A C 1
ATOM 766 O O . GLU A 1 93 ? -6.043 -10.725 11.525 1.00 93.12 93 GLU A O 1
ATOM 771 N N . ARG A 1 94 ? -7.038 -8.929 10.637 1.00 92.56 94 ARG A N 1
ATOM 772 C CA . ARG A 1 94 ? -7.373 -9.528 9.335 1.00 92.56 94 ARG A CA 1
ATOM 773 C C . ARG A 1 94 ? -6.365 -9.211 8.250 1.00 92.56 94 ARG A C 1
ATOM 775 O O . ARG A 1 94 ? -6.257 -9.980 7.299 1.00 92.56 94 ARG A O 1
ATOM 782 N N . PHE A 1 95 ? -5.658 -8.091 8.359 1.00 94.94 95 PHE A N 1
ATOM 783 C CA . PHE A 1 95 ? -4.642 -7.743 7.382 1.00 94.94 95 PHE A CA 1
ATOM 784 C C . PHE A 1 95 ? -3.570 -6.796 7.917 1.00 94.94 95 PHE A C 1
ATOM 786 O O . PHE A 1 95 ? -3.765 -6.006 8.850 1.00 94.94 95 PHE A O 1
ATOM 793 N N . SER A 1 96 ? -2.424 -6.856 7.255 1.00 96.50 96 SER A N 1
ATOM 794 C CA . SER A 1 96 ? -1.311 -5.935 7.414 1.00 96.50 96 SER A CA 1
ATOM 795 C C . SER A 1 96 ? -0.979 -5.279 6.077 1.00 96.50 96 SER A C 1
ATOM 797 O O . SER A 1 96 ? -1.427 -5.706 5.011 1.00 96.50 96 SER A O 1
ATOM 799 N N . VAL A 1 97 ? -0.210 -4.198 6.130 1.00 95.44 97 VAL A N 1
ATOM 800 C CA . VAL A 1 97 ? 0.264 -3.494 4.938 1.00 95.44 97 VAL A CA 1
ATOM 801 C C . VAL A 1 97 ? 1.781 -3.461 4.892 1.00 95.44 97 VAL A C 1
ATOM 803 O O . VAL A 1 97 ? 2.444 -3.347 5.922 1.00 95.44 97 VAL A O 1
ATOM 806 N N . ALA A 1 98 ? 2.326 -3.490 3.682 1.00 94.75 98 ALA A N 1
ATOM 807 C CA . ALA A 1 98 ? 3.735 -3.230 3.412 1.00 94.75 98 ALA A CA 1
ATOM 808 C C . ALA A 1 98 ? 3.859 -2.112 2.379 1.00 94.75 98 ALA A C 1
ATOM 810 O O . ALA A 1 98 ? 3.006 -1.976 1.505 1.00 94.75 98 ALA A O 1
ATOM 811 N N . PHE A 1 99 ? 4.920 -1.309 2.460 1.00 93.38 99 PHE A N 1
ATOM 812 C CA . PHE A 1 99 ? 5.234 -0.329 1.423 1.00 93.38 99 PHE A CA 1
ATOM 813 C C . PHE A 1 99 ? 6.683 -0.445 0.979 1.00 93.38 99 PHE A C 1
ATOM 815 O O . PHE A 1 99 ? 7.602 -0.319 1.796 1.00 93.38 99 PHE A O 1
ATOM 822 N N . ARG A 1 100 ? 6.872 -0.650 -0.325 1.00 92.56 100 ARG A N 1
ATOM 823 C CA . ARG A 1 100 ? 8.173 -0.939 -0.921 1.00 92.56 100 ARG A CA 1
ATOM 824 C C . ARG A 1 100 ? 8.407 -0.119 -2.190 1.00 92.56 100 ARG A C 1
ATOM 826 O O . ARG A 1 100 ? 7.788 -0.377 -3.219 1.00 92.56 100 ARG A O 1
ATOM 833 N N . PRO A 1 101 ? 9.287 0.891 -2.161 1.00 91.69 101 PRO A N 1
ATOM 834 C CA . PRO A 1 101 ? 9.834 1.439 -3.389 1.00 91.69 101 PRO A CA 1
ATOM 835 C C . PRO A 1 101 ? 10.834 0.429 -3.962 1.00 91.69 101 PRO A C 1
ATOM 837 O O . PRO A 1 101 ? 11.798 0.068 -3.295 1.00 91.69 101 PRO A O 1
ATOM 840 N N . VAL A 1 102 ? 10.603 -0.034 -5.184 1.00 91.00 102 VAL A N 1
ATOM 841 C CA . VAL A 1 102 ? 11.370 -1.120 -5.810 1.00 91.00 102 VAL A CA 1
ATOM 842 C C . VAL A 1 102 ? 11.885 -0.691 -7.176 1.00 91.00 102 VAL A C 1
ATOM 844 O O . VAL A 1 102 ? 11.265 0.137 -7.838 1.00 91.00 102 VAL A O 1
ATOM 847 N N . GLN A 1 103 ? 13.019 -1.237 -7.603 1.00 88.12 103 GLN A N 1
ATOM 848 C CA . GLN A 1 103 ? 13.590 -1.006 -8.930 1.00 88.12 103 GLN A CA 1
ATOM 849 C C . GLN A 1 103 ? 13.406 -2.243 -9.814 1.00 88.12 103 GLN A C 1
ATOM 851 O O . GLN A 1 103 ? 13.570 -3.365 -9.333 1.00 88.12 103 GLN A O 1
ATOM 856 N N . SER A 1 104 ? 13.106 -2.044 -11.101 1.00 82.31 104 SER A N 1
ATOM 857 C CA . SER A 1 104 ? 13.050 -3.133 -12.085 1.00 82.31 104 SER A CA 1
ATOM 858 C C . SER A 1 104 ? 14.432 -3.539 -12.605 1.00 82.31 104 SER A C 1
ATOM 860 O O . SER A 1 104 ? 15.374 -2.744 -12.605 1.00 82.31 104 SER A O 1
ATOM 862 N N . THR A 1 105 ? 14.544 -4.784 -13.074 1.00 70.12 105 THR A N 1
ATOM 863 C CA . THR A 1 105 ? 15.743 -5.334 -13.737 1.00 70.12 105 THR A CA 1
ATOM 864 C C . THR A 1 105 ? 16.009 -4.669 -15.081 1.00 70.12 105 THR A C 1
ATOM 866 O O . THR A 1 105 ? 17.154 -4.369 -15.414 1.00 70.12 105 THR A O 1
ATOM 869 N N . ALA A 1 106 ? 14.943 -4.410 -15.837 1.00 66.75 106 ALA A N 1
ATOM 870 C CA . ALA A 1 106 ? 15.020 -3.811 -17.153 1.00 66.75 106 ALA A CA 1
ATOM 871 C C . ALA A 1 106 ? 13.847 -2.869 -17.427 1.00 66.75 106 ALA A C 1
ATOM 873 O O . ALA A 1 106 ? 12.816 -2.841 -16.749 1.00 66.75 106 ALA A O 1
ATOM 874 N N . CYS A 1 107 ? 14.040 -2.088 -18.480 1.00 66.25 107 CYS A N 1
ATOM 875 C CA . CYS A 1 107 ? 13.090 -1.162 -19.071 1.00 66.25 107 CYS A CA 1
ATOM 876 C C . CYS A 1 107 ? 12.343 -1.812 -20.252 1.00 66.25 107 CYS A C 1
ATOM 878 O O . CYS A 1 107 ? 12.119 -1.170 -21.275 1.00 66.2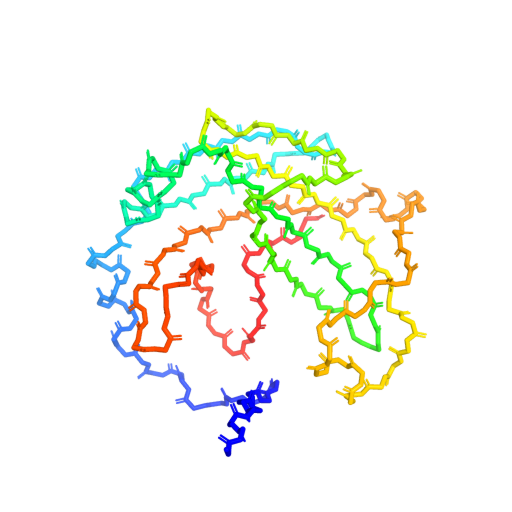5 107 CYS A O 1
ATOM 880 N N . ASN A 1 108 ? 12.004 -3.102 -20.151 1.00 67.19 108 ASN A N 1
ATOM 881 C CA . ASN A 1 108 ? 11.487 -3.885 -21.275 1.00 67.19 108 ASN A CA 1
ATOM 882 C C . ASN A 1 108 ? 9.990 -4.215 -21.107 1.00 67.19 108 ASN A C 1
ATOM 884 O O . ASN A 1 108 ? 9.672 -4.999 -20.213 1.00 67.19 108 ASN A O 1
ATOM 888 N N . PRO A 1 109 ? 9.088 -3.693 -21.973 1.00 63.81 109 PRO A N 1
ATOM 889 C CA . PRO A 1 109 ? 7.651 -4.008 -22.016 1.00 63.81 109 PRO A CA 1
ATOM 890 C C . PRO A 1 109 ? 7.292 -5.496 -21.909 1.00 63.81 109 PRO A C 1
ATOM 892 O O . PRO A 1 109 ? 6.270 -5.817 -21.306 1.00 63.81 109 PRO A O 1
ATOM 895 N N . GLU A 1 110 ? 8.111 -6.388 -22.466 1.00 65.50 110 GLU A N 1
ATOM 896 C CA . GLU A 1 110 ? 7.859 -7.833 -22.447 1.00 65.50 110 GLU A CA 1
ATOM 897 C C . GLU A 1 110 ? 8.157 -8.455 -21.077 1.00 65.50 110 GLU A C 1
ATOM 899 O O . GLU A 1 110 ? 7.353 -9.234 -20.571 1.00 65.50 110 GLU A O 1
ATOM 904 N N . GLU A 1 111 ? 9.236 -8.037 -20.407 1.00 59.06 111 GLU A N 1
ATOM 905 C CA . GLU A 1 111 ? 9.533 -8.458 -19.027 1.00 59.06 111 GLU A CA 1
ATOM 906 C C . GLU A 1 111 ? 8.489 -7.934 -18.027 1.00 59.06 111 GLU A C 1
ATOM 908 O O . GLU A 1 111 ? 8.207 -8.593 -17.029 1.00 59.06 111 GLU A O 1
ATOM 913 N N . PHE A 1 112 ? 7.830 -6.799 -18.308 1.00 59.91 112 PHE A N 1
ATOM 914 C CA . PHE A 1 112 ? 6.694 -6.344 -17.490 1.00 59.91 112 PHE A CA 1
ATOM 915 C C . PHE A 1 112 ? 5.483 -7.278 -17.561 1.00 59.91 112 PHE A C 1
ATOM 917 O O . PHE A 1 112 ? 4.698 -7.299 -16.615 1.00 59.91 112 PHE A O 1
ATOM 924 N N . ALA A 1 113 ? 5.286 -8.002 -18.667 1.00 62.00 113 ALA A N 1
ATOM 925 C CA . ALA A 1 113 ? 4.162 -8.927 -18.806 1.00 62.00 113 ALA A CA 1
ATOM 926 C C . ALA A 1 113 ? 4.372 -10.223 -18.002 1.00 62.00 113 ALA A C 1
ATOM 928 O O . ALA A 1 113 ? 3.413 -10.954 -17.760 1.00 62.00 113 ALA A O 1
ATOM 929 N N . ALA A 1 114 ? 5.609 -10.481 -17.567 1.00 61.94 114 ALA A N 1
ATOM 930 C CA . ALA A 1 114 ? 6.026 -11.662 -16.824 1.00 61.94 114 ALA A CA 1
ATOM 931 C C . ALA A 1 114 ? 6.129 -11.404 -15.307 1.00 61.94 114 ALA A C 1
ATOM 933 O O . ALA A 1 114 ? 7.083 -11.847 -14.678 1.00 61.94 114 ALA A O 1
ATOM 934 N N . ASP A 1 115 ? 5.143 -10.710 -14.726 1.00 66.19 115 ASP A N 1
ATOM 935 C CA . ASP A 1 115 ? 4.958 -10.586 -13.265 1.00 66.19 115 ASP A CA 1
ATOM 936 C C . ASP A 1 115 ? 5.846 -9.557 -12.532 1.00 66.19 115 ASP A C 1
ATOM 938 O O . ASP A 1 115 ? 6.221 -9.739 -11.379 1.00 66.19 115 ASP A O 1
ATOM 942 N N . TYR A 1 116 ? 6.157 -8.429 -13.184 1.00 68.75 116 TYR A N 1
ATOM 943 C CA . TYR A 1 116 ? 6.830 -7.272 -12.559 1.00 68.75 116 TYR A CA 1
ATOM 944 C C . TYR A 1 116 ? 8.091 -7.635 -11.745 1.00 68.75 116 TYR A C 1
ATOM 946 O O . TYR A 1 116 ? 8.158 -7.344 -10.547 1.00 68.75 116 TYR A O 1
ATOM 954 N N . PRO A 1 117 ? 9.129 -8.220 -12.373 1.00 74.88 117 PRO A N 1
ATOM 955 C CA . PRO A 1 117 ? 10.306 -8.692 -11.652 1.00 74.88 117 PRO A CA 1
ATOM 956 C C . PRO A 1 117 ? 10.967 -7.554 -10.862 1.00 74.88 117 PRO A C 1
ATOM 958 O O . PRO A 1 117 ? 11.366 -6.525 -11.417 1.00 74.88 117 PRO A O 1
ATOM 961 N N . VAL A 1 118 ? 11.060 -7.722 -9.544 1.00 81.44 118 VAL A N 1
ATOM 962 C CA . VAL A 1 118 ? 11.740 -6.779 -8.650 1.00 81.44 118 VAL A CA 1
ATOM 963 C C . VAL A 1 118 ? 13.227 -7.117 -8.628 1.00 81.44 118 VAL A C 1
ATOM 965 O O . VAL A 1 118 ? 13.605 -8.213 -8.226 1.00 81.44 118 VAL A O 1
ATOM 968 N N . LEU A 1 119 ? 14.081 -6.169 -9.027 1.00 84.31 119 LEU A N 1
ATOM 969 C CA . LEU A 1 119 ? 15.534 -6.320 -8.908 1.00 84.31 119 LEU A CA 1
ATOM 970 C C . LEU A 1 119 ? 15.977 -6.134 -7.457 1.00 84.31 119 LEU A C 1
ATOM 972 O O . LEU A 1 119 ? 16.754 -6.924 -6.929 1.00 84.31 119 LEU A O 1
ATOM 976 N N . ARG A 1 120 ? 15.526 -5.041 -6.833 1.00 87.75 120 ARG A N 1
ATOM 977 C CA . ARG A 1 120 ? 15.889 -4.678 -5.460 1.00 87.75 120 ARG A CA 1
ATOM 978 C C . ARG A 1 120 ? 14.945 -3.637 -4.876 1.00 87.75 120 ARG A C 1
ATOM 980 O O . ARG A 1 120 ? 14.333 -2.856 -5.608 1.00 87.75 120 ARG A O 1
ATOM 987 N N . ASP A 1 121 ? 14.926 -3.572 -3.552 1.00 90.44 121 ASP A N 1
ATOM 988 C CA . ASP A 1 121 ? 14.369 -2.443 -2.816 1.00 90.44 121 ASP A CA 1
ATOM 989 C C . ASP A 1 121 ? 15.243 -1.189 -2.975 1.00 90.44 121 ASP A C 1
ATOM 991 O O . ASP A 1 121 ? 16.473 -1.246 -3.081 1.00 90.44 121 ASP A O 1
ATOM 995 N N . LEU A 1 122 ? 14.587 -0.031 -2.993 1.00 89.75 122 LEU A N 1
ATOM 996 C CA . LEU A 1 122 ? 15.231 1.271 -2.919 1.00 89.75 122 LEU A CA 1
ATOM 997 C C . LEU A 1 122 ? 15.261 1.736 -1.464 1.00 89.75 122 LEU A C 1
ATOM 999 O O . LEU A 1 122 ? 14.234 2.022 -0.851 1.00 89.75 122 LEU A O 1
ATOM 1003 N N . ASP A 1 123 ? 16.462 1.866 -0.926 1.00 89.19 123 ASP A N 1
ATOM 1004 C CA . ASP A 1 123 ? 16.727 2.148 0.484 1.00 89.19 123 ASP A CA 1
ATOM 1005 C C . ASP A 1 123 ? 17.369 3.522 0.728 1.00 89.19 123 ASP A C 1
ATOM 1007 O O . ASP A 1 123 ? 17.590 3.907 1.876 1.00 89.19 123 ASP A O 1
ATOM 1011 N N . SER A 1 124 ? 17.608 4.300 -0.334 1.00 90.00 124 SER A N 1
ATOM 1012 C CA . SER A 1 124 ? 18.182 5.645 -0.239 1.00 90.00 124 SER A CA 1
ATOM 1013 C C . SER A 1 124 ? 17.348 6.573 0.652 1.00 90.00 124 SER A C 1
ATOM 1015 O O . SER A 1 124 ? 16.128 6.440 0.763 1.00 90.00 124 SER A O 1
ATOM 1017 N N . ALA A 1 125 ? 17.981 7.599 1.230 1.00 88.81 125 ALA A N 1
ATOM 1018 C CA . ALA A 1 125 ? 17.290 8.575 2.079 1.00 88.81 125 ALA A CA 1
ATOM 1019 C C . ALA A 1 125 ? 16.083 9.241 1.384 1.00 88.81 125 ALA A C 1
ATOM 1021 O O . ALA A 1 125 ? 15.097 9.582 2.035 1.00 88.81 125 ALA A O 1
ATOM 1022 N N . HIS A 1 126 ? 16.134 9.408 0.058 1.00 87.44 126 HIS A N 1
ATOM 1023 C CA . HIS A 1 126 ? 15.004 9.908 -0.728 1.00 87.44 126 HIS A CA 1
ATOM 1024 C C . HIS A 1 126 ? 13.903 8.858 -0.891 1.00 87.44 126 HIS A C 1
ATOM 1026 O O . HIS A 1 126 ? 12.729 9.191 -0.741 1.00 87.44 126 HIS A O 1
ATOM 1032 N N . ALA A 1 127 ? 14.263 7.595 -1.135 1.00 87.06 127 ALA A N 1
ATOM 1033 C CA . ALA A 1 127 ? 13.300 6.502 -1.217 1.00 87.06 127 ALA A CA 1
ATOM 1034 C C . ALA A 1 127 ? 12.572 6.275 0.116 1.00 87.06 127 ALA A C 1
ATOM 1036 O O . ALA A 1 127 ? 11.377 5.987 0.119 1.00 87.06 127 ALA A O 1
ATOM 1037 N N . GLN A 1 128 ? 13.244 6.483 1.252 1.00 86.38 128 GLN A N 1
ATOM 1038 C CA . GLN A 1 128 ? 12.625 6.393 2.580 1.00 86.38 128 GLN A CA 1
ATOM 1039 C C . GLN A 1 128 ? 11.609 7.508 2.862 1.00 86.38 128 GLN A C 1
ATOM 1041 O O . GLN A 1 128 ? 10.677 7.303 3.635 1.00 86.38 128 GLN A O 1
ATOM 1046 N N . LYS A 1 129 ? 11.740 8.668 2.205 1.00 87.56 129 LYS A N 1
ATOM 1047 C CA . LYS A 1 129 ? 10.760 9.764 2.300 1.00 87.56 129 LYS A CA 1
ATOM 1048 C C . LYS A 1 129 ? 9.501 9.509 1.476 1.00 87.56 129 LYS A C 1
ATOM 1050 O O . LYS A 1 129 ? 8.476 10.127 1.746 1.00 87.56 129 LYS A O 1
ATOM 1055 N N . MET A 1 130 ? 9.563 8.615 0.488 1.00 88.69 130 MET A N 1
ATOM 1056 C CA . MET A 1 130 ? 8.389 8.234 -0.294 1.00 88.69 130 MET A CA 1
ATOM 1057 C C . MET A 1 130 ? 7.411 7.484 0.603 1.00 88.69 130 MET A C 1
ATOM 1059 O O . MET A 1 130 ? 7.792 6.547 1.314 1.00 88.69 130 MET A O 1
ATOM 1063 N N . ARG A 1 131 ? 6.152 7.915 0.562 1.00 86.38 131 ARG A N 1
ATOM 1064 C CA . ARG A 1 131 ? 5.110 7.438 1.466 1.00 86.38 131 ARG A CA 1
ATOM 1065 C C . ARG A 1 131 ? 3.733 7.519 0.810 1.00 86.38 131 ARG A C 1
ATOM 1067 O O . ARG A 1 131 ? 3.419 8.545 0.204 1.00 86.38 131 ARG A O 1
ATOM 1074 N N . PRO A 1 132 ? 2.902 6.473 0.914 1.00 88.38 132 PRO A N 1
ATOM 1075 C CA . PRO A 1 132 ? 1.497 6.564 0.566 1.00 88.38 132 PRO A CA 1
ATOM 1076 C C . PRO A 1 132 ? 0.727 7.288 1.681 1.00 88.38 132 PRO A C 1
ATOM 1078 O O . PRO A 1 132 ? 1.073 7.190 2.854 1.00 88.38 132 PRO A O 1
ATOM 1081 N N . SER A 1 133 ? -0.344 7.980 1.313 1.00 86.62 133 SER A N 1
ATOM 1082 C CA . SER A 1 133 ? -1.249 8.697 2.221 1.00 86.62 133 SER A CA 1
ATOM 1083 C C . SER A 1 133 ? -2.654 8.110 2.253 1.00 86.62 133 SER A C 1
ATOM 1085 O O . SER A 1 133 ? -3.388 8.341 3.209 1.00 86.62 133 SER A O 1
ATOM 1087 N N . ARG A 1 134 ? -3.033 7.319 1.242 1.00 88.25 134 ARG A N 1
ATOM 1088 C CA . ARG A 1 134 ? -4.320 6.619 1.193 1.00 88.25 134 ARG A CA 1
ATOM 1089 C C . ARG A 1 134 ? -4.184 5.240 0.552 1.00 88.25 134 ARG A C 1
ATOM 1091 O O . ARG A 1 134 ? -3.342 5.088 -0.324 1.00 88.25 134 ARG A O 1
ATOM 1098 N N . LEU A 1 135 ? -5.013 4.285 0.962 1.00 87.94 135 LEU A N 1
ATOM 1099 C CA . LEU A 1 135 ? -5.189 2.961 0.367 1.00 87.94 135 LEU A CA 1
ATOM 1100 C C . LEU A 1 135 ? -6.685 2.599 0.389 1.00 87.94 135 LEU A C 1
ATOM 1102 O O . LEU A 1 135 ? -7.290 2.574 1.456 1.00 87.94 135 LEU A O 1
ATOM 1106 N N . GLU A 1 136 ? -7.280 2.313 -0.771 1.00 86.88 136 GLU A N 1
ATOM 1107 C CA . GLU A 1 136 ? -8.677 1.855 -0.883 1.00 86.88 136 GLU A CA 1
ATOM 1108 C C . GLU A 1 136 ? -8.727 0.396 -1.353 1.00 86.88 136 GLU A C 1
ATOM 1110 O O . GLU A 1 136 ? -8.244 0.101 -2.445 1.00 86.88 136 GLU A O 1
ATOM 1115 N N . ILE A 1 137 ? -9.340 -0.504 -0.579 1.00 86.56 137 ILE A N 1
ATOM 1116 C CA . ILE A 1 137 ? -9.433 -1.944 -0.879 1.00 86.56 137 ILE A CA 1
ATOM 1117 C C . ILE A 1 137 ? -10.892 -2.336 -1.169 1.00 86.56 137 ILE A C 1
ATOM 1119 O O . ILE A 1 137 ? -11.805 -2.075 -0.388 1.00 86.56 137 ILE A O 1
ATOM 1123 N N . ASP A 1 138 ? -11.117 -3.025 -2.281 1.00 84.94 138 ASP A N 1
ATOM 1124 C CA . ASP A 1 138 ? -12.386 -3.657 -2.639 1.00 84.94 138 ASP A CA 1
ATOM 1125 C C . ASP A 1 138 ? -12.151 -5.125 -3.024 1.00 84.94 138 ASP A C 1
ATOM 1127 O O . ASP A 1 138 ? -11.038 -5.563 -3.313 1.00 84.94 138 ASP A O 1
ATOM 1131 N N . PHE A 1 139 ? -13.221 -5.903 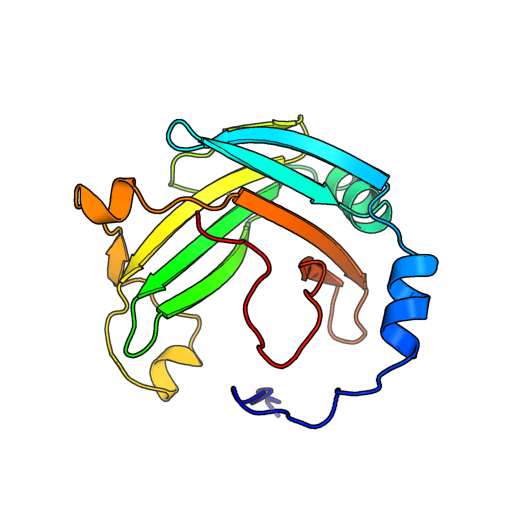-3.056 1.00 80.31 139 PHE A N 1
ATOM 1132 C CA . PHE A 1 139 ? -13.193 -7.271 -3.542 1.00 80.31 139 PHE A CA 1
ATOM 1133 C C . PHE A 1 139 ? -14.265 -7.457 -4.606 1.00 80.31 139 PHE A C 1
ATOM 1135 O O . PHE A 1 139 ? -15.436 -7.115 -4.394 1.00 80.31 139 PHE A O 1
ATOM 1142 N N . LYS A 1 140 ? -13.862 -8.027 -5.744 1.00 76.56 140 LYS A N 1
ATOM 1143 C CA . LYS A 1 140 ? -14.754 -8.334 -6.857 1.00 76.56 140 LYS A CA 1
ATOM 1144 C C . LYS A 1 140 ? -14.641 -9.811 -7.198 1.00 76.56 140 LYS A C 1
ATOM 1146 O O . LYS A 1 140 ? -13.587 -10.297 -7.595 1.00 76.56 140 LYS A O 1
ATOM 1151 N N . ARG A 1 141 ? -15.772 -10.501 -7.076 1.00 66.81 141 ARG A N 1
ATOM 1152 C CA . ARG A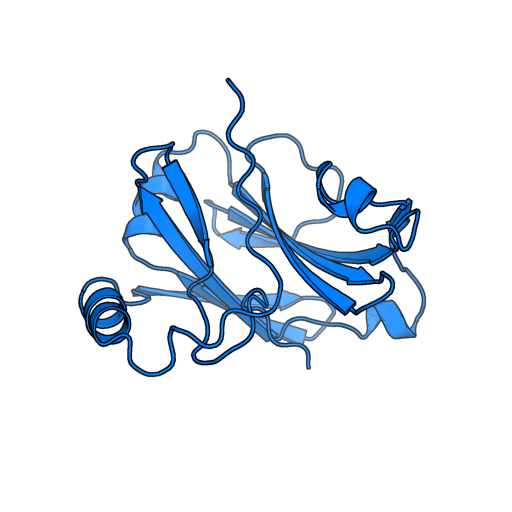 1 141 ? -15.947 -11.850 -7.605 1.00 66.81 141 ARG A CA 1
ATOM 1153 C C . ARG A 1 141 ? -16.038 -11.765 -9.126 1.00 66.81 141 ARG A C 1
ATOM 1155 O O . ARG A 1 141 ? -16.960 -11.132 -9.643 1.00 66.81 141 ARG A O 1
ATOM 1162 N N . GLY A 1 142 ? -15.050 -12.319 -9.819 1.00 60.28 142 GLY A N 1
ATOM 1163 C CA . G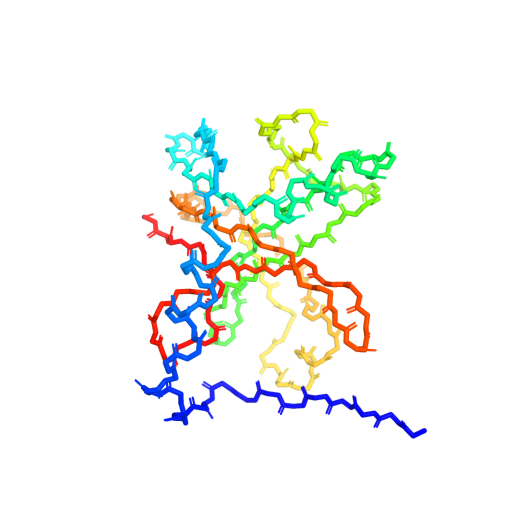LY A 1 142 ? -14.966 -12.332 -11.275 1.00 60.28 142 GLY A CA 1
ATOM 1164 C C . GLY A 1 142 ? -15.408 -13.668 -11.867 1.00 60.28 142 GLY A C 1
ATOM 1165 O O . GLY A 1 142 ? -15.448 -14.687 -11.184 1.00 60.28 142 GLY A O 1
ATOM 1166 N N . VAL A 1 143 ? -15.732 -13.654 -13.162 1.00 46.31 143 VAL A N 1
ATOM 1167 C CA . VAL A 1 143 ? -16.047 -14.870 -13.937 1.00 46.31 143 VAL A CA 1
ATOM 1168 C C . VAL A 1 143 ? -14.783 -15.716 -14.162 1.00 46.31 143 VAL A C 1
ATOM 1170 O O . VAL A 1 143 ? -14.863 -16.938 -14.182 1.00 46.31 143 VAL A O 1
ATOM 1173 N N . ASP A 1 144 ? -13.619 -15.059 -14.227 1.00 45.34 144 ASP A N 1
ATOM 1174 C CA . ASP A 1 144 ? -12.291 -15.673 -14.392 1.00 45.34 144 ASP A CA 1
ATOM 1175 C C . ASP A 1 144 ? -11.546 -15.871 -13.053 1.00 45.34 144 ASP A C 1
ATOM 1177 O O . ASP A 1 144 ? -10.338 -16.102 -13.036 1.00 45.34 144 ASP A O 1
ATOM 1181 N N . GLY A 1 145 ? -12.253 -15.752 -11.923 1.00 45.81 145 GLY A N 1
ATOM 1182 C CA . GLY A 1 145 ? -11.699 -15.906 -10.576 1.00 45.81 145 GLY A CA 1
ATOM 1183 C C . GLY A 1 145 ? -12.020 -14.743 -9.635 1.00 45.81 145 GLY A C 1
ATOM 1184 O O . GLY A 1 145 ? -12.388 -13.642 -10.048 1.00 45.81 145 GLY A O 1
ATOM 1185 N N . ASP A 1 146 ? -11.896 -15.008 -8.338 1.00 50.31 146 ASP A N 1
ATOM 1186 C CA . ASP A 1 146 ? -12.080 -14.043 -7.255 1.00 50.31 146 ASP A CA 1
ATOM 1187 C C . ASP A 1 146 ? -10.826 -13.164 -7.111 1.00 50.31 146 ASP A C 1
ATOM 1189 O O . ASP A 1 146 ? -9.719 -13.685 -6.981 1.00 50.31 146 ASP A O 1
ATOM 1193 N N . VAL A 1 147 ? -10.978 -11.832 -7.138 1.00 60.38 147 VAL A N 1
ATOM 1194 C CA . VAL A 1 147 ? -9.834 -10.904 -7.154 1.00 60.38 147 VAL A CA 1
ATOM 1195 C C . VAL A 1 147 ? -10.030 -9.759 -6.156 1.00 60.38 147 VAL A C 1
ATOM 1197 O O . VAL A 1 147 ? -11.038 -9.041 -6.173 1.00 60.38 147 VAL A O 1
ATOM 1200 N N . PHE A 1 148 ? -9.029 -9.548 -5.299 1.00 61.81 148 PHE A N 1
ATOM 1201 C CA . PHE A 1 148 ? -8.895 -8.307 -4.539 1.00 61.81 148 PHE A CA 1
ATOM 1202 C C . PHE A 1 148 ? -8.466 -7.180 -5.476 1.00 61.81 148 PHE A C 1
ATOM 1204 O O . PHE A 1 148 ? -7.560 -7.326 -6.292 1.00 61.81 148 PHE A O 1
ATOM 1211 N N . SER A 1 149 ? -9.130 -6.038 -5.369 1.00 63.25 149 SER A N 1
ATOM 1212 C CA . SER A 1 149 ? -8.897 -4.894 -6.243 1.00 63.25 149 SER A CA 1
ATOM 1213 C C . SER A 1 149 ? -8.808 -3.620 -5.423 1.00 63.25 149 SER A C 1
ATOM 1215 O O . SER A 1 149 ? -9.287 -3.554 -4.297 1.00 63.25 149 SER A O 1
ATOM 1217 N N . LEU A 1 150 ? -8.201 -2.583 -5.983 1.00 62.22 150 LEU A N 1
ATOM 1218 C CA . LEU A 1 150 ? -8.260 -1.269 -5.358 1.00 62.22 150 LEU A CA 1
ATOM 1219 C C . LEU A 1 150 ? -9.564 -0.565 -5.720 1.00 62.22 150 LEU A C 1
ATOM 1221 O O . LEU A 1 150 ? -10.047 -0.681 -6.852 1.00 62.22 150 LEU A O 1
ATOM 1225 N N . GLY A 1 151 ? -10.095 0.224 -4.787 1.00 53.22 151 GLY A N 1
ATOM 1226 C CA . GLY A 1 151 ? -11.145 1.195 -5.085 1.00 53.22 151 GLY A CA 1
ATOM 1227 C C . GLY A 1 151 ? -10.614 2.204 -6.104 1.00 53.22 151 GLY A C 1
ATOM 1228 O O . GLY A 1 151 ? -9.823 3.072 -5.759 1.00 53.22 151 GLY A O 1
ATOM 1229 N N . ARG A 1 152 ? -10.966 2.051 -7.388 1.00 50.47 152 ARG A N 1
ATOM 1230 C CA . ARG A 1 152 ? -10.350 2.828 -8.478 1.00 50.47 152 ARG A CA 1
ATOM 1231 C C . ARG A 1 152 ? -10.617 4.329 -8.307 1.00 50.47 152 ARG A C 1
ATOM 1233 O O . ARG A 1 152 ? -11.775 4.723 -8.187 1.00 50.47 152 ARG A O 1
ATOM 1240 N N . ALA A 1 153 ? -9.568 5.152 -8.346 1.00 35.59 153 ALA A N 1
ATOM 1241 C CA . ALA A 1 153 ? -9.654 6.609 -8.408 1.00 35.59 153 ALA A CA 1
ATOM 1242 C C . ALA A 1 153 ? -10.336 7.063 -9.719 1.00 35.59 153 ALA A C 1
ATOM 1244 O O . ALA A 1 153 ? -10.201 6.386 -10.746 1.00 35.59 153 ALA A O 1
ATOM 1245 N N . PRO A 1 154 ? -11.063 8.195 -9.727 1.00 31.03 154 PRO A N 1
ATOM 1246 C CA . PRO A 1 154 ? -11.645 8.721 -10.952 1.00 31.03 154 PRO A CA 1
ATOM 1247 C C . PRO A 1 154 ? -10.546 9.271 -11.881 1.00 31.03 154 PRO A C 1
ATOM 1249 O O . PRO A 1 154 ? -9.658 9.997 -11.446 1.00 31.03 154 PRO A O 1
ATOM 1252 N N . SER A 1 155 ? -10.694 8.980 -13.176 1.00 34.34 155 SER A N 1
ATOM 1253 C CA . SER A 1 155 ? -9.985 9.525 -14.351 1.00 34.34 155 SER A CA 1
ATOM 1254 C C . SER A 1 155 ? -8.638 8.903 -14.789 1.00 34.34 155 SER A C 1
ATOM 1256 O O . SER A 1 155 ? -7.653 8.844 -14.063 1.00 34.34 155 SER A O 1
ATOM 1258 N N . SER A 1 156 ? -8.680 8.427 -16.043 1.00 32.91 156 SER A N 1
ATOM 1259 C CA . SER A 1 156 ? -7.643 8.250 -17.083 1.00 32.91 156 SER A CA 1
ATOM 1260 C C . SER A 1 156 ? -6.301 7.573 -16.816 1.00 32.91 156 SER A C 1
ATOM 1262 O O . SER A 1 156 ? -5.595 7.331 -17.788 1.00 32.91 156 SER A O 1
ATOM 1264 N N . ASP A 1 157 ? -5.959 7.182 -15.598 1.00 34.22 157 ASP A N 1
ATOM 1265 C CA . ASP A 1 157 ? -4.719 6.448 -15.357 1.00 34.22 157 ASP A CA 1
ATOM 1266 C C . ASP A 1 157 ? -5.038 5.112 -14.681 1.00 34.22 157 ASP A C 1
ATOM 1268 O O . ASP A 1 157 ? -5.765 5.046 -13.687 1.00 34.22 157 ASP A O 1
ATOM 1272 N N . GLN A 1 158 ? -4.549 4.006 -15.240 1.00 39.19 158 GLN A N 1
ATOM 1273 C CA . GLN A 1 158 ? -4.555 2.700 -14.566 1.00 39.19 158 GLN A CA 1
ATOM 1274 C C . GLN A 1 158 ? -3.463 2.695 -13.485 1.00 39.19 158 GLN A C 1
ATOM 1276 O O . GLN A 1 158 ? -2.605 1.821 -13.449 1.00 39.19 158 GLN A O 1
ATOM 1281 N N . ASN A 1 159 ? -3.498 3.706 -12.616 1.00 33.88 159 ASN A N 1
ATOM 1282 C CA . ASN A 1 159 ? -2.573 3.916 -11.520 1.00 33.88 159 ASN A CA 1
ATOM 1283 C C . ASN A 1 159 ? -3.236 3.404 -10.232 1.00 33.88 159 ASN A C 1
ATOM 1285 O O . ASN A 1 159 ? -4.351 3.831 -9.909 1.00 33.88 159 ASN A O 1
ATOM 1289 N N . PRO A 1 160 ? -2.610 2.492 -9.476 1.00 40.00 160 PRO A N 1
ATOM 1290 C CA . PRO A 1 160 ? -3.193 2.020 -8.236 1.00 40.00 160 PRO A CA 1
ATOM 1291 C C . PRO A 1 160 ? -3.259 3.122 -7.187 1.00 40.00 160 PRO A C 1
ATOM 1293 O O . PRO A 1 160 ? -2.445 4.046 -7.116 1.00 40.00 160 PRO A O 1
ATOM 1296 N N . CYS A 1 161 ? -4.324 3.014 -6.405 1.00 48.84 161 CYS A N 1
ATOM 1297 C CA . CYS A 1 161 ? -4.919 4.061 -5.595 1.00 48.84 161 CYS A CA 1
ATOM 1298 C C . CYS A 1 161 ? -4.227 4.205 -4.246 1.00 48.84 161 CYS A C 1
ATOM 1300 O O . CYS A 1 161 ? -4.880 4.208 -3.205 1.00 48.84 161 CYS A O 1
ATOM 1302 N N . PHE A 1 162 ? -2.903 4.351 -4.283 1.00 42.41 162 PHE A N 1
ATOM 1303 C CA . PHE A 1 162 ? -2.211 5.022 -3.206 1.00 42.41 162 PHE A CA 1
ATOM 1304 C C . PHE A 1 162 ? -1.633 6.354 -3.666 1.00 42.41 162 PHE A C 1
ATOM 1306 O O . PHE A 1 162 ? -1.014 6.503 -4.724 1.00 42.41 162 PHE A O 1
ATOM 1313 N N . TYR A 1 163 ? -1.905 7.378 -2.872 1.00 49.47 163 TYR A N 1
ATOM 1314 C CA . TYR A 1 163 ? -1.490 8.741 -3.161 1.00 49.47 163 TYR A CA 1
ATOM 1315 C C . TYR A 1 163 ? -0.174 8.993 -2.457 1.00 49.47 163 TYR A C 1
ATOM 1317 O O . TYR A 1 163 ? -0.087 8.784 -1.254 1.00 49.47 163 TYR A O 1
ATOM 1325 N N . LEU A 1 164 ? 0.850 9.415 -3.190 1.00 40.50 164 LEU A N 1
ATOM 1326 C CA . LEU A 1 164 ? 2.106 9.799 -2.559 1.00 40.50 164 LEU A CA 1
ATOM 1327 C C . LEU A 1 164 ? 1.954 11.199 -1.960 1.00 40.50 164 LEU A C 1
ATOM 1329 O O . LEU A 1 164 ? 1.279 12.039 -2.557 1.00 40.50 164 LEU A O 1
ATOM 1333 N N . GLN A 1 165 ? 2.563 11.418 -0.799 1.00 45.47 165 GLN A N 1
ATOM 1334 C CA . GLN A 1 165 ? 2.760 12.742 -0.202 1.00 45.47 165 GLN A CA 1
ATOM 1335 C C . GLN A 1 165 ? 4.226 13.135 -0.246 1.00 45.47 165 GLN A C 1
ATOM 1337 O O . GLN A 1 165 ? 5.065 12.257 0.061 1.00 45.47 165 GLN A O 1
#

Organism: NCBI:txid2738883

Sequence (165 aa):
MNLYLHRGYFSFGNLLNPLYGIDKLLNPNRYRARIVLRGSPLDIEWTGRAERIMTTLDQPLVVEMQLYFSCVVKKLVHFHQHAFDHPTLAVNERFSVAFRPVQSTACNPEEFAADYPVLRDLDSAHAQKMRPSRLEIDFKRGVDGDVFSLGRAPSSDQNPCFYLQ